Protein AF-A0A0S4SVQ0-F1 (afdb_monomer)

Nearest PDB structures (foldseek):
  6bph-assembly1_A-2  TM=6.043E-01  e=6.579E-01  Homo sapiens
  7qfz-assembly4_G  TM=5.089E-01  e=4.469E-01  Escherichia fergusonii ATCC 35469
  9c5g-assembly1_A  TM=4.578E-01  e=3.583E-01  Rhizobium leguminosarum
  7qfz-assembly1_A  TM=4.315E-01  e=3.583E-01  Escherichia fergusonii ATCC 35469
  4r55-assembly1_A  TM=6.300E-01  e=1.779E+00  Saccharolobus solfataricus P2

Radius of gyration: 14.21 Å; Cα contacts (8 Å, |Δi|>4): 143; chains: 1; bounding box: 45×22×36 Å

Secondary structure (DSSP, 8-state):
--PPPSEEE-TTT--EEEGGGGGTT-EEEEE-TTT-PEEEEEEEEEE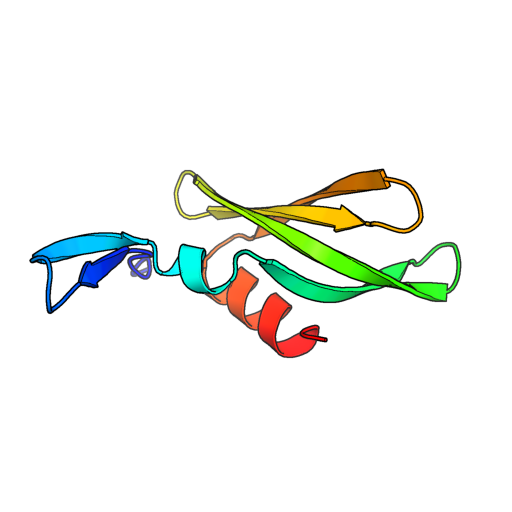EETTEEEEEEEESSS-PEEEEEESSHHHHHHHHHHHB-

Solvent-accessible surface area (backbone atoms only — not comparable to full-atom values): 5018 Å² total; per-residue (Å²): 133,87,77,78,73,60,54,43,70,39,91,86,79,68,43,81,40,59,58,58,63,78,50,45,75,38,44,32,48,43,74,37,85,90,76,73,42,74,46,66,26,32,27,71,42,72,45,78,55,97,65,23,31,42,35,37,31,35,32,76,91,77,73,43,78,44,81,48,80,24,84,22,65,66,55,44,49,55,52,45,72,74,26,57,104

Structure (mmCIF, N/CA/C/O backbone):
data_AF-A0A0S4SVQ0-F1
#
_entry.id   AF-A0A0S4SVQ0-F1
#
loop_
_atom_site.group_PDB
_atom_site.id
_atom_site.type_symbol
_atom_site.label_atom_id
_atom_site.label_alt_id
_atom_site.label_comp_id
_atom_site.label_asym_id
_atom_site.label_entity_id
_atom_site.label_seq_id
_atom_site.pdbx_PDB_ins_code
_atom_site.Cartn_x
_atom_site.Cartn_y
_atom_site.Cartn_z
_atom_site.occupancy
_atom_site.B_iso_or_equiv
_atom_site.auth_seq_id
_atom_site.auth_comp_id
_atom_site.auth_asym_id
_atom_site.auth_atom_id
_atom_site.pdbx_PDB_model_num
ATOM 1 N N . MET A 1 1 ? -0.660 8.841 22.169 1.00 41.66 1 MET A N 1
ATOM 2 C CA . MET A 1 1 ? -0.837 9.020 20.711 1.00 41.66 1 MET A CA 1
ATOM 3 C C . MET A 1 1 ? -2.255 8.602 20.375 1.00 41.66 1 MET A C 1
ATOM 5 O O . MET A 1 1 ? -2.599 7.464 20.659 1.00 41.66 1 MET A O 1
ATOM 9 N N . ASN A 1 2 ? -3.087 9.506 19.854 1.00 44.06 2 ASN A N 1
ATOM 10 C CA . ASN A 1 2 ? -4.422 9.131 19.387 1.00 44.06 2 ASN A CA 1
ATOM 11 C C . ASN A 1 2 ? -4.256 8.374 18.068 1.00 44.06 2 ASN A C 1
ATOM 13 O O . ASN A 1 2 ? -3.850 8.967 17.071 1.00 44.06 2 ASN A O 1
ATOM 17 N N . GLN A 1 3 ? -4.509 7.067 18.076 1.00 53.72 3 GLN A N 1
ATOM 18 C CA . GLN A 1 3 ? -4.623 6.298 16.842 1.00 53.72 3 GLN A CA 1
ATOM 19 C C . GLN A 1 3 ? -5.800 6.867 16.039 1.00 53.72 3 GLN A C 1
ATOM 21 O O . GLN A 1 3 ? -6.915 6.990 16.551 1.00 53.72 3 GLN A O 1
ATOM 26 N N . LEU A 1 4 ? -5.539 7.269 14.794 1.00 59.16 4 LEU A N 1
ATOM 27 C CA . LEU A 1 4 ? -6.597 7.584 13.841 1.00 59.16 4 LEU A CA 1
ATOM 28 C C . LEU A 1 4 ? -7.406 6.308 13.620 1.00 59.16 4 LEU A C 1
ATOM 30 O O . LEU A 1 4 ? -6.842 5.291 13.225 1.00 59.16 4 LEU A O 1
ATOM 34 N N . LYS A 1 5 ? -8.717 6.362 13.868 1.00 69.25 5 LYS A N 1
ATOM 35 C CA . LYS A 1 5 ? -9.610 5.259 13.512 1.00 69.25 5 LYS A CA 1
ATOM 36 C C . LYS A 1 5 ? -9.566 5.081 11.997 1.00 69.25 5 LYS A C 1
ATOM 38 O O . LYS A 1 5 ? -9.889 6.012 11.261 1.00 69.25 5 LYS A O 1
ATOM 43 N N . THR A 1 6 ? -9.195 3.893 11.530 1.00 77.38 6 THR A N 1
ATOM 44 C CA . THR A 1 6 ? -9.233 3.529 10.105 1.00 77.38 6 THR A CA 1
ATOM 45 C C . THR A 1 6 ? -10.621 3.083 9.656 1.00 77.38 6 THR A C 1
ATOM 47 O O . THR A 1 6 ? -10.785 2.486 8.593 1.00 77.38 6 THR A O 1
ATOM 50 N N . THR A 1 7 ? -11.648 3.407 10.435 1.00 86.12 7 THR A N 1
ATOM 51 C CA . THR A 1 7 ? -13.041 3.103 10.150 1.00 86.12 7 THR A CA 1
ATOM 52 C C . THR A 1 7 ? -13.903 4.356 10.236 1.00 86.12 7 THR A C 1
ATOM 54 O O . THR A 1 7 ? -13.627 5.298 10.984 1.00 86.12 7 THR A O 1
ATOM 57 N N . LYS A 1 8 ? -14.962 4.381 9.429 1.00 88.19 8 LYS A N 1
ATOM 58 C CA . LYS A 1 8 ? -16.004 5.409 9.441 1.00 88.19 8 LYS A CA 1
ATOM 59 C C . LYS A 1 8 ? -17.371 4.748 9.344 1.00 88.19 8 LYS A C 1
ATOM 61 O O . LYS A 1 8 ? -17.496 3.667 8.776 1.00 88.19 8 LYS A O 1
ATOM 66 N N . ILE A 1 9 ? -18.404 5.417 9.839 1.00 91.44 9 ILE A N 1
ATOM 67 C CA . ILE A 1 9 ? -19.781 4.973 9.625 1.00 91.44 9 ILE A CA 1
ATOM 68 C C . ILE A 1 9 ? -20.232 5.435 8.241 1.00 91.44 9 ILE A C 1
ATOM 70 O O . ILE A 1 9 ? -20.112 6.613 7.894 1.00 91.44 9 ILE A O 1
ATOM 74 N N . ASN A 1 10 ? -20.731 4.508 7.431 1.00 86.19 10 ASN A N 1
ATOM 75 C CA . ASN A 1 10 ? -21.392 4.841 6.179 1.00 86.19 10 ASN A CA 1
ATOM 76 C C . ASN A 1 10 ? -22.734 5.536 6.496 1.00 86.19 10 ASN A C 1
ATOM 78 O O . ASN A 1 10 ? -23.570 4.933 7.167 1.00 86.19 10 ASN A O 1
ATOM 82 N N . PRO A 1 11 ? -22.976 6.773 6.023 1.00 88.19 11 PRO A N 1
ATOM 83 C CA . PRO A 1 11 ? -24.175 7.530 6.389 1.00 88.19 11 PRO A CA 1
ATOM 84 C C . PRO A 1 11 ? -25.469 6.972 5.777 1.00 88.19 11 PRO A C 1
ATOM 86 O O . PRO A 1 11 ? -26.549 7.313 6.244 1.00 88.19 11 PRO A O 1
ATOM 89 N N . ILE A 1 12 ? -25.371 6.134 4.739 1.00 91.69 12 ILE A N 1
ATOM 90 C CA . ILE A 1 12 ? -26.519 5.524 4.057 1.00 91.69 12 ILE A CA 1
ATOM 91 C C . ILE A 1 12 ? -26.869 4.184 4.707 1.00 91.69 12 ILE A C 1
ATOM 93 O O . ILE A 1 12 ? -28.034 3.913 4.973 1.00 91.69 12 ILE A O 1
ATOM 97 N N . THR A 1 13 ? -25.867 3.335 4.956 1.00 90.88 13 THR A N 1
ATOM 98 C CA . THR A 1 13 ? -26.098 1.968 5.456 1.00 90.88 13 THR A CA 1
ATOM 99 C C . THR A 1 13 ? -25.984 1.840 6.973 1.00 90.88 13 THR A C 1
ATOM 101 O O . THR A 1 13 ? -26.358 0.806 7.518 1.00 90.88 13 THR A O 1
ATOM 104 N N . GLY A 1 14 ? -25.428 2.842 7.662 1.00 91.12 14 GLY A N 1
ATOM 105 C CA . GLY A 1 14 ? -25.135 2.795 9.098 1.00 91.12 14 GLY A CA 1
ATOM 106 C C . GLY A 1 14 ? -24.014 1.822 9.484 1.00 91.12 14 GLY A C 1
ATOM 107 O O . GLY A 1 14 ? -23.702 1.688 10.663 1.00 91.12 14 GLY A O 1
ATOM 108 N N . GLN A 1 15 ? -23.400 1.142 8.513 1.00 91.75 15 GLN A N 1
ATOM 109 C CA . GLN A 1 15 ? -22.362 0.145 8.760 1.00 91.75 15 GLN A CA 1
ATOM 110 C C . GLN A 1 15 ? -20.993 0.796 8.940 1.00 91.75 15 GLN A C 1
ATOM 112 O O . GLN A 1 15 ? -20.659 1.781 8.274 1.00 91.75 15 GLN A O 1
ATOM 117 N N . GLU A 1 16 ? -20.179 0.207 9.811 1.00 90.56 16 GLU A N 1
ATOM 118 C CA . GLU A 1 16 ? -18.767 0.546 9.928 1.00 90.56 16 GLU A CA 1
ATOM 119 C C . GLU A 1 16 ? -18.012 0.041 8.693 1.00 90.56 16 GLU A C 1
ATOM 121 O O . GLU A 1 16 ? -18.068 -1.136 8.341 1.00 90.56 16 GLU A O 1
ATOM 126 N N . VAL A 1 17 ? -17.324 0.949 8.005 1.00 89.31 17 VAL A N 1
ATOM 127 C CA . VAL A 1 17 ? -16.524 0.650 6.817 1.00 89.31 17 VAL A CA 1
ATOM 128 C C . VAL A 1 17 ? -15.097 1.128 7.022 1.00 89.31 17 VAL A C 1
ATOM 130 O O . VAL A 1 17 ? -14.864 2.213 7.560 1.00 89.31 17 VAL A O 1
ATOM 133 N N . SER A 1 18 ? -14.129 0.341 6.556 1.00 90.19 18 SER A N 1
ATOM 134 C CA . SER A 1 18 ? -12.733 0.764 6.589 1.00 90.19 18 SER A CA 1
ATOM 135 C C . SER A 1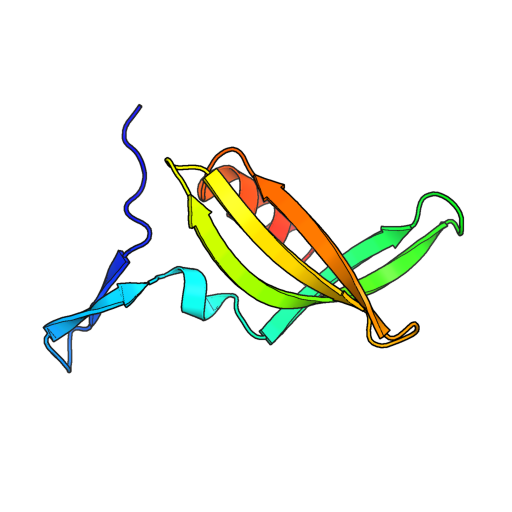 18 ? -12.494 1.908 5.603 1.00 90.19 18 SER A C 1
ATOM 137 O O . SER A 1 18 ? -12.889 1.838 4.436 1.00 90.19 18 SER A O 1
ATOM 139 N N . ILE A 1 19 ? -11.806 2.959 6.049 1.00 91.44 19 ILE A N 1
ATOM 140 C CA . ILE A 1 19 ? -11.318 4.033 5.177 1.00 91.44 19 ILE A CA 1
ATOM 141 C C . ILE A 1 19 ? -10.225 3.525 4.227 1.00 91.44 19 ILE A C 1
ATOM 143 O O . ILE A 1 19 ? -10.033 4.109 3.162 1.00 91.44 19 ILE A O 1
ATOM 147 N N . LEU A 1 20 ? -9.552 2.419 4.578 1.00 92.62 20 LEU A N 1
ATOM 148 C CA . LEU A 1 20 ? -8.500 1.798 3.768 1.00 92.62 20 LEU A CA 1
ATOM 149 C C . LEU A 1 20 ? -9.038 1.288 2.425 1.00 92.62 20 LEU A C 1
ATOM 151 O O . LEU A 1 20 ? -8.326 1.321 1.424 1.00 92.62 20 LEU A O 1
ATOM 155 N N . ASN A 1 21 ? -10.322 0.917 2.372 1.00 91.25 21 ASN A N 1
ATOM 156 C CA . ASN A 1 21 ? -10.981 0.457 1.148 1.00 91.25 21 ASN A CA 1
ATOM 157 C C . ASN A 1 21 ? -10.911 1.484 0.005 1.00 91.25 21 ASN A C 1
ATOM 159 O O . ASN A 1 21 ? -10.914 1.092 -1.156 1.00 91.25 21 ASN A O 1
ATOM 163 N N . GLY A 1 22 ? -10.812 2.785 0.311 1.00 93.50 22 GLY A N 1
ATOM 164 C CA . GLY A 1 22 ? -10.678 3.836 -0.707 1.00 93.50 22 GLY A CA 1
ATOM 165 C C . GLY A 1 22 ? -9.342 3.826 -1.460 1.00 93.50 22 GLY A C 1
ATOM 166 O O . GLY A 1 22 ? -9.244 4.409 -2.539 1.00 93.50 22 GLY A O 1
ATOM 167 N N . TYR A 1 23 ? -8.328 3.154 -0.912 1.00 96.12 23 TYR A N 1
ATOM 168 C CA . TYR A 1 23 ? -6.992 3.050 -1.499 1.00 96.12 23 TYR A CA 1
ATOM 169 C C . TYR A 1 23 ? -6.790 1.745 -2.278 1.00 96.12 23 TYR A C 1
ATOM 171 O O . TYR A 1 23 ? -5.835 1.624 -3.042 1.00 96.12 23 TYR A O 1
ATOM 179 N N . ILE A 1 24 ? -7.677 0.761 -2.116 1.00 96.38 24 ILE A N 1
ATOM 180 C CA . ILE A 1 24 ? -7.608 -0.494 -2.867 1.00 96.38 24 ILE A CA 1
ATOM 181 C C . ILE A 1 24 ? -7.833 -0.217 -4.355 1.00 96.38 24 ILE A C 1
ATOM 183 O O . ILE A 1 24 ? -8.667 0.598 -4.741 1.00 96.38 24 ILE A O 1
ATOM 187 N N . SER A 1 25 ? -7.088 -0.920 -5.204 1.00 96.31 25 SER A N 1
ATOM 188 C CA . SER A 1 25 ? -7.021 -0.724 -6.656 1.00 96.31 25 SER A CA 1
ATOM 189 C C . SER A 1 25 ? -6.436 0.604 -7.136 1.00 96.31 25 SER A C 1
ATOM 191 O O . SER A 1 25 ? -6.350 0.795 -8.349 1.00 96.31 25 SER A O 1
ATOM 193 N N . GLN A 1 26 ? -5.977 1.471 -6.230 1.00 97.50 26 GLN A N 1
ATOM 194 C CA . GLN A 1 26 ? -5.139 2.613 -6.590 1.00 97.50 26 GLN A CA 1
ATOM 195 C C . GLN A 1 26 ? -3.714 2.150 -6.914 1.00 97.50 26 GLN A C 1
ATOM 197 O O . GLN A 1 26 ? -3.314 1.031 -6.575 1.00 97.50 26 GLN A O 1
ATOM 202 N N . TYR A 1 27 ? -2.942 3.019 -7.561 1.00 97.44 27 TYR A N 1
ATOM 203 C CA . TYR A 1 27 ? -1.576 2.728 -7.983 1.00 97.44 27 TYR A CA 1
ATOM 204 C C . TYR A 1 27 ? -0.579 3.692 -7.345 1.00 97.44 27 TYR A C 1
ATOM 206 O O . TYR A 1 27 ? -0.888 4.862 -7.112 1.00 97.44 27 TYR A O 1
ATOM 214 N N . VAL A 1 28 ? 0.631 3.196 -7.111 1.00 97.12 28 VAL A N 1
ATOM 215 C CA . VAL A 1 28 ? 1.795 3.997 -6.727 1.00 97.12 28 VAL A CA 1
ATOM 216 C C . VAL A 1 28 ? 2.946 3.738 -7.692 1.00 97.12 28 VAL A C 1
ATOM 218 O O . VAL A 1 28 ? 3.123 2.617 -8.168 1.00 97.12 28 VAL A O 1
ATOM 221 N N . SER A 1 29 ? 3.738 4.765 -7.971 1.00 95.56 29 SER A N 1
ATOM 222 C CA . SER A 1 29 ? 4.971 4.672 -8.748 1.00 95.56 29 SER A CA 1
ATOM 223 C C . SER A 1 29 ? 6.169 4.755 -7.813 1.00 95.56 29 SER A C 1
ATOM 225 O O . SER A 1 29 ? 6.440 5.801 -7.222 1.00 95.56 29 SER A O 1
ATOM 227 N N . VAL A 1 30 ? 6.900 3.651 -7.680 1.00 92.12 30 VAL A N 1
ATOM 228 C CA . VAL A 1 30 ? 8.082 3.548 -6.811 1.00 92.12 30 VAL A CA 1
ATOM 229 C C . VAL A 1 30 ? 9.316 3.215 -7.635 1.00 92.12 30 VAL A C 1
ATOM 231 O O . VAL A 1 30 ? 9.237 2.454 -8.594 1.00 92.12 30 VAL A O 1
ATOM 234 N N . ILE A 1 31 ? 10.457 3.798 -7.273 1.00 90.31 31 ILE A N 1
ATOM 235 C CA . ILE A 1 31 ? 11.723 3.516 -7.949 1.00 90.31 31 ILE A CA 1
ATOM 236 C C . ILE A 1 31 ? 12.281 2.168 -7.485 1.00 90.31 31 ILE A C 1
ATOM 238 O O . ILE A 1 31 ? 12.427 1.923 -6.285 1.00 90.31 31 ILE A O 1
ATOM 242 N N . ASP A 1 32 ? 12.617 1.303 -8.433 1.00 86.44 32 ASP A N 1
ATOM 243 C CA . ASP A 1 32 ? 13.454 0.138 -8.187 1.00 86.44 32 ASP A CA 1
ATOM 244 C C . ASP A 1 32 ? 14.915 0.594 -8.143 1.00 86.44 32 ASP A C 1
ATOM 246 O O . ASP A 1 32 ? 15.469 1.094 -9.120 1.00 86.44 32 ASP A O 1
ATOM 250 N N . LEU A 1 33 ? 15.559 0.435 -6.989 1.00 87.19 33 LEU A N 1
ATOM 251 C CA . LEU A 1 33 ? 16.930 0.902 -6.788 1.00 87.19 33 LEU A CA 1
ATOM 252 C C . LEU A 1 33 ? 17.971 0.101 -7.585 1.00 87.19 33 LEU A C 1
ATOM 254 O O . LEU A 1 33 ? 19.064 0.614 -7.825 1.00 87.19 33 LEU A O 1
ATOM 258 N N . LYS A 1 34 ? 17.666 -1.134 -7.998 1.00 88.00 34 LYS A N 1
ATOM 259 C CA . LYS A 1 34 ? 18.581 -1.958 -8.801 1.00 88.00 34 LYS A CA 1
ATOM 260 C C . LYS A 1 34 ? 18.572 -1.523 -10.259 1.00 88.00 34 LYS A C 1
ATOM 262 O O . LYS A 1 34 ? 19.633 -1.456 -10.872 1.00 88.00 34 LYS A O 1
ATOM 267 N N . THR A 1 35 ? 17.393 -1.241 -10.808 1.00 89.12 35 THR A N 1
ATOM 268 C CA . THR A 1 35 ? 17.231 -0.904 -12.233 1.00 89.12 35 THR A CA 1
ATOM 269 C C . THR A 1 35 ? 17.170 0.600 -12.493 1.00 89.12 35 THR A C 1
ATOM 271 O O . THR A 1 35 ? 17.352 1.016 -13.632 1.00 89.12 35 THR A O 1
ATOM 274 N N . GLN A 1 36 ? 16.946 1.416 -11.455 1.00 91.25 36 GLN A N 1
ATOM 275 C CA . GLN A 1 36 ? 16.679 2.860 -11.536 1.00 91.25 36 GLN A CA 1
ATOM 276 C C . GLN A 1 36 ? 15.419 3.209 -12.352 1.00 91.25 36 GLN A C 1
ATOM 278 O O . GLN A 1 36 ? 15.238 4.353 -12.768 1.00 91.25 36 GLN A O 1
ATOM 283 N N . LEU A 1 37 ? 14.534 2.233 -12.568 1.00 90.44 37 LEU A N 1
ATOM 284 C CA . LEU A 1 37 ? 13.262 2.408 -13.265 1.00 90.44 37 LEU A CA 1
ATOM 285 C C . LEU A 1 37 ? 12.107 2.507 -12.268 1.00 90.44 37 LEU A C 1
ATOM 287 O O . LEU A 1 37 ? 12.193 2.038 -11.134 1.00 90.44 37 LEU A O 1
ATOM 291 N N . TYR A 1 38 ? 11.012 3.132 -12.694 1.00 91.12 38 TYR A N 1
ATOM 292 C CA . TYR A 1 38 ? 9.796 3.209 -11.894 1.00 91.12 38 TYR A CA 1
ATOM 293 C C . TYR A 1 38 ? 8.911 1.993 -12.143 1.00 91.12 38 TYR A C 1
ATOM 295 O O . TYR A 1 38 ? 8.448 1.786 -13.262 1.00 91.12 38 TYR A O 1
ATOM 303 N N . ASN A 1 39 ? 8.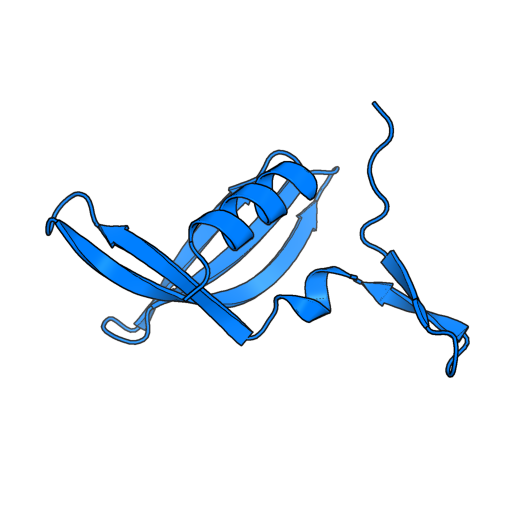600 1.266 -11.075 1.00 92.12 39 ASN A N 1
ATOM 304 C CA . ASN A 1 39 ? 7.565 0.244 -11.081 1.00 92.12 39 ASN A CA 1
ATOM 305 C C . ASN A 1 39 ? 6.228 0.884 -10.717 1.00 92.12 39 ASN A C 1
ATOM 307 O O . ASN A 1 39 ? 6.119 1.619 -9.727 1.00 92.12 39 ASN A O 1
ATOM 311 N N . ARG A 1 40 ? 5.195 0.580 -11.502 1.00 94.94 40 ARG A N 1
ATOM 312 C CA . ARG A 1 40 ? 3.821 0.975 -11.194 1.00 94.94 40 ARG A CA 1
ATOM 313 C C . ARG A 1 40 ? 3.129 -0.164 -10.458 1.00 94.94 40 ARG A C 1
ATOM 315 O O . ARG A 1 40 ? 2.734 -1.158 -11.058 1.00 94.94 40 ARG A O 1
ATOM 322 N N . LEU A 1 41 ? 2.956 -0.002 -9.153 1.00 96.56 41 LEU A N 1
ATOM 323 C CA . LEU A 1 41 ? 2.413 -1.035 -8.282 1.00 96.56 41 LEU A CA 1
ATOM 324 C C . LEU A 1 41 ? 0.951 -0.757 -7.937 1.00 96.56 41 LEU A C 1
ATOM 326 O O . LEU A 1 41 ? 0.602 0.348 -7.523 1.00 96.56 41 LEU A O 1
ATOM 330 N N . LYS A 1 42 ? 0.094 -1.770 -8.063 1.00 97.88 42 LYS A N 1
ATOM 331 C CA . LYS A 1 42 ? -1.314 -1.715 -7.659 1.00 97.88 42 LYS A CA 1
ATOM 332 C C . LYS A 1 42 ? -1.461 -2.088 -6.189 1.00 97.88 42 LYS A C 1
ATOM 334 O O . LYS A 1 42 ? -1.067 -3.183 -5.798 1.00 97.88 42 LYS A O 1
ATOM 339 N N . ILE A 1 43 ? -2.125 -1.256 -5.397 1.00 98.00 43 ILE A N 1
ATOM 340 C CA . ILE A 1 43 ? -2.533 -1.615 -4.036 1.00 98.00 43 ILE A CA 1
ATOM 341 C C . ILE A 1 43 ? -3.641 -2.668 -4.138 1.00 98.00 43 ILE A C 1
ATOM 343 O O . ILE A 1 43 ? -4.766 -2.364 -4.544 1.00 98.00 43 ILE A O 1
ATOM 347 N N . ARG A 1 44 ? -3.335 -3.923 -3.801 1.00 97.31 44 ARG A N 1
ATOM 348 C CA . ARG A 1 44 ? -4.321 -5.015 -3.806 1.00 97.31 44 ARG A CA 1
ATOM 349 C C . ARG A 1 44 ? -5.022 -5.181 -2.475 1.00 97.31 44 ARG A C 1
ATOM 351 O O . ARG A 1 44 ? -6.198 -5.530 -2.469 1.00 97.31 44 ARG A O 1
ATOM 358 N N . ASN A 1 45 ? -4.319 -4.920 -1.382 1.00 96.62 45 ASN A N 1
ATOM 359 C CA . ASN A 1 45 ? -4.857 -5.087 -0.045 1.00 96.62 45 ASN A CA 1
ATOM 360 C C . ASN A 1 45 ? -4.201 -4.122 0.941 1.00 96.62 45 ASN A C 1
ATOM 362 O O . ASN A 1 45 ? -3.043 -3.734 0.773 1.00 96.62 45 ASN A O 1
ATOM 366 N N . LEU A 1 46 ? -4.949 -3.778 1.983 1.00 96.12 46 LEU A N 1
ATOM 367 C CA . LEU A 1 46 ? -4.499 -3.004 3.128 1.00 96.12 46 LEU A CA 1
ATOM 368 C C . LEU A 1 46 ? -5.148 -3.597 4.369 1.00 96.12 46 LEU A C 1
ATOM 370 O O . LEU A 1 46 ? -6.373 -3.649 4.466 1.00 96.12 46 LEU A O 1
ATOM 374 N N . LYS A 1 47 ? -4.326 -4.004 5.330 1.00 93.44 47 LYS A N 1
ATOM 375 C CA . LYS A 1 47 ? -4.789 -4.473 6.638 1.00 93.44 47 LYS A CA 1
ATOM 376 C C . LYS A 1 47 ? -4.180 -3.620 7.737 1.00 93.44 47 LYS A C 1
ATOM 378 O O . LYS A 1 47 ? -3.022 -3.213 7.639 1.00 93.44 47 LYS A O 1
ATOM 383 N N . GLU A 1 48 ? -4.965 -3.363 8.773 1.00 91.31 48 GLU A N 1
ATOM 384 C CA . GLU A 1 48 ? -4.444 -2.831 10.024 1.00 91.31 48 GLU A CA 1
ATOM 385 C C . GLU A 1 48 ? -4.097 -3.992 10.956 1.00 91.31 48 GLU A C 1
ATOM 387 O O . GLU A 1 48 ? -4.882 -4.928 11.105 1.00 91.31 48 GLU A O 1
ATOM 392 N N . ASP A 1 49 ? -2.924 -3.927 11.573 1.00 89.81 49 ASP A N 1
ATOM 393 C CA . ASP A 1 49 ? -2.482 -4.867 12.597 1.00 89.81 49 ASP A CA 1
ATOM 394 C C . ASP A 1 49 ? -1.778 -4.096 13.716 1.00 89.81 49 ASP A C 1
ATOM 396 O O . ASP A 1 49 ? -0.754 -3.448 13.495 1.00 89.81 49 ASP A O 1
ATOM 400 N N . CYS A 1 50 ? -2.357 -4.122 14.918 1.00 88.31 50 CYS A N 1
ATOM 401 C CA . CYS A 1 50 ? -1.831 -3.443 16.106 1.00 88.31 50 CYS A CA 1
ATOM 402 C C . CYS A 1 50 ? -1.458 -1.956 15.875 1.00 88.31 50 CYS A C 1
ATOM 404 O O . CYS A 1 50 ? -0.448 -1.469 16.385 1.00 88.31 50 CYS A O 1
ATOM 406 N N . GLY A 1 51 ? -2.265 -1.225 15.093 1.00 86.25 51 GLY A N 1
ATOM 407 C CA . GLY A 1 51 ? -2.046 0.187 14.745 1.00 86.25 51 GLY A CA 1
ATOM 408 C C . GLY A 1 51 ? -1.075 0.433 13.581 1.00 86.25 51 GLY A C 1
ATOM 409 O O . GLY A 1 51 ? -0.907 1.581 13.164 1.00 86.25 51 GLY A O 1
ATOM 410 N N . LY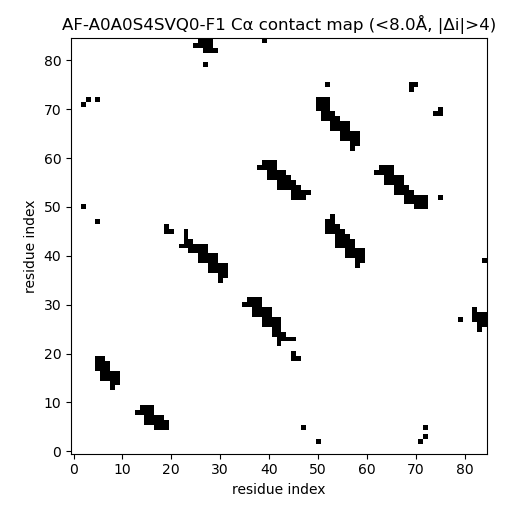S A 1 52 ? -0.461 -0.620 13.030 1.00 94.38 52 LYS A N 1
ATOM 411 C CA . LYS A 1 52 ? 0.350 -0.574 11.806 1.00 94.38 52 LYS A CA 1
ATOM 412 C C . LYS A 1 52 ? -0.511 -0.865 10.587 1.00 94.38 52 LYS A C 1
ATOM 414 O O . LYS A 1 52 ? -1.493 -1.593 10.682 1.00 94.38 52 LYS A O 1
ATOM 419 N N . ILE A 1 53 ? -0.109 -0.349 9.429 1.00 95.69 53 ILE A N 1
ATOM 420 C CA . ILE A 1 53 ? -0.727 -0.680 8.141 1.00 95.69 53 ILE A CA 1
ATOM 421 C C . ILE A 1 53 ? 0.207 -1.590 7.361 1.00 95.69 53 ILE A C 1
ATOM 423 O O . ILE A 1 53 ? 1.388 -1.287 7.203 1.00 95.69 53 ILE A O 1
ATOM 427 N N . ILE A 1 54 ? -0.327 -2.689 6.846 1.00 97.19 54 ILE A N 1
ATOM 428 C CA . ILE A 1 54 ? 0.387 -3.602 5.958 1.00 97.19 54 ILE A CA 1
ATOM 429 C C . ILE A 1 54 ? -0.291 -3.524 4.591 1.00 97.19 54 ILE A C 1
ATOM 431 O O . ILE A 1 54 ? -1.481 -3.817 4.470 1.00 97.19 54 ILE A O 1
ATOM 435 N N . ALA A 1 55 ? 0.465 -3.091 3.585 1.00 97.19 55 ALA A N 1
ATOM 436 C CA . ALA A 1 55 ? 0.017 -2.935 2.209 1.00 97.19 55 ALA A CA 1
ATOM 437 C C . ALA A 1 55 ? 0.591 -4.043 1.328 1.0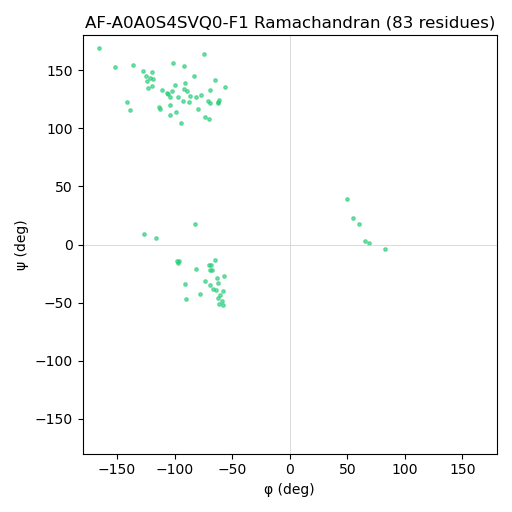0 97.19 55 ALA A C 1
ATOM 439 O O . ALA A 1 55 ? 1.804 -4.253 1.309 1.00 97.19 55 ALA A O 1
ATOM 440 N N . GLU A 1 56 ? -0.274 -4.698 0.559 1.00 97.88 56 GLU A N 1
ATOM 441 C CA . GLU A 1 56 ? 0.125 -5.641 -0.485 1.00 97.88 56 GLU A CA 1
ATOM 442 C C . GLU A 1 56 ? 0.073 -4.919 -1.838 1.00 97.88 56 GLU A C 1
ATOM 444 O O . GLU A 1 56 ? -0.995 -4.491 -2.294 1.00 97.88 56 GLU A O 1
ATOM 449 N N . LEU A 1 57 ? 1.237 -4.751 -2.464 1.00 97.12 57 LEU A N 1
ATOM 450 C CA . LEU A 1 57 ? 1.449 -4.007 -3.701 1.00 97.12 57 LEU A CA 1
ATOM 451 C C . LEU A 1 57 ? 1.842 -4.962 -4.830 1.00 97.12 57 LEU A C 1
ATOM 453 O O . LEU A 1 57 ? 2.891 -5.598 -4.789 1.00 97.12 57 LEU A O 1
ATOM 457 N N . TYR A 1 58 ? 1.011 -5.048 -5.855 1.00 97.12 58 TYR A N 1
ATOM 458 C CA . TYR A 1 58 ? 1.190 -5.953 -6.982 1.00 97.12 58 TYR A CA 1
ATOM 459 C C . TYR A 1 58 ? 1.855 -5.250 -8.162 1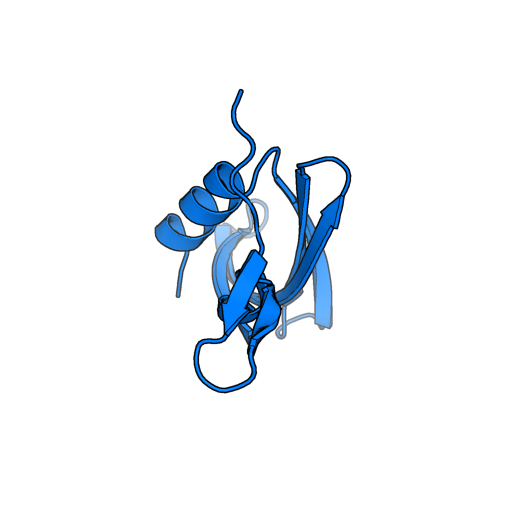.00 97.12 58 TYR A C 1
ATOM 461 O O . TYR A 1 58 ? 1.353 -4.221 -8.621 1.00 97.12 58 TYR A O 1
ATOM 469 N N . ASN A 1 59 ? 2.941 -5.824 -8.665 1.00 94.69 59 ASN A N 1
ATOM 470 C CA . ASN A 1 59 ? 3.560 -5.437 -9.920 1.00 94.69 59 ASN A CA 1
ATOM 471 C C . ASN A 1 59 ? 3.000 -6.312 -11.052 1.00 94.69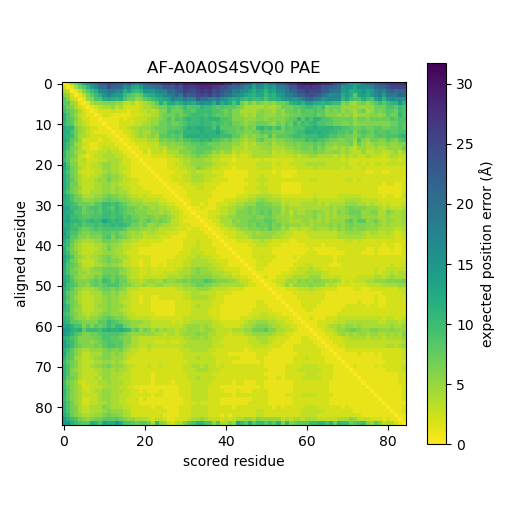 59 ASN A C 1
ATOM 473 O O . ASN A 1 59 ? 3.036 -7.536 -10.971 1.00 94.69 59 ASN A O 1
ATOM 477 N N . ALA A 1 60 ? 2.441 -5.689 -12.089 1.00 90.31 60 ALA A N 1
ATOM 478 C CA . ALA A 1 60 ? 1.866 -6.420 -13.218 1.00 90.31 60 ALA A CA 1
ATOM 479 C C . ALA A 1 60 ? 2.924 -6.869 -14.237 1.00 90.31 60 ALA A C 1
ATOM 481 O O . ALA A 1 60 ? 2.664 -7.798 -14.997 1.00 90.31 60 ALA A O 1
ATOM 482 N N . ASP A 1 61 ? 4.093 -6.223 -14.250 1.00 87.69 61 ASP A N 1
ATOM 483 C CA . ASP A 1 61 ? 5.134 -6.477 -15.250 1.00 87.69 61 ASP A CA 1
ATOM 484 C C . ASP A 1 61 ? 5.861 -7.811 -15.009 1.00 87.69 61 ASP A C 1
ATOM 486 O O . ASP A 1 61 ? 6.282 -8.470 -15.958 1.00 87.69 61 ASP A O 1
ATOM 490 N N . ASP A 1 62 ? 5.984 -8.231 -13.748 1.00 88.75 62 ASP A N 1
ATOM 491 C CA . ASP A 1 62 ? 6.693 -9.446 -13.319 1.00 88.75 62 ASP A CA 1
ATOM 492 C C . ASP A 1 62 ? 5.837 -10.379 -12.435 1.00 88.75 62 ASP A C 1
ATOM 494 O O . ASP A 1 62 ? 6.356 -11.342 -11.872 1.00 88.75 62 ASP A O 1
ATOM 498 N N . ASP A 1 63 ? 4.533 -10.100 -12.319 1.00 91.69 63 ASP A N 1
ATOM 499 C CA . ASP A 1 63 ? 3.561 -10.819 -11.476 1.00 91.69 63 ASP A CA 1
ATOM 500 C C . ASP A 1 63 ? 3.961 -10.905 -9.985 1.00 91.69 63 ASP A C 1
ATOM 502 O O . ASP A 1 63 ? 3.511 -11.783 -9.244 1.00 91.69 63 ASP A O 1
ATOM 506 N N . TYR A 1 64 ? 4.810 -9.986 -9.510 1.00 91.44 64 TYR A N 1
ATOM 507 C CA . TYR A 1 64 ? 5.348 -10.025 -8.154 1.00 91.44 64 TYR A CA 1
ATOM 508 C C . TYR A 1 64 ? 4.491 -9.247 -7.145 1.00 91.44 64 TYR A C 1
ATOM 510 O O . TYR A 1 64 ? 4.028 -8.128 -7.391 1.00 91.44 64 TYR A O 1
ATOM 518 N N . LEU A 1 65 ? 4.316 -9.818 -5.948 1.00 94.31 65 LEU A N 1
ATOM 519 C CA . LEU A 1 65 ? 3.618 -9.185 -4.828 1.00 94.31 65 LEU A CA 1
ATOM 520 C C . LEU A 1 65 ? 4.623 -8.682 -3.783 1.00 94.31 65 LEU A C 1
ATOM 522 O O . LEU A 1 65 ? 5.369 -9.454 -3.188 1.00 94.31 65 LEU A O 1
ATOM 526 N N . ASN A 1 66 ? 4.604 -7.378 -3.528 1.00 92.44 66 ASN A N 1
ATOM 527 C CA . ASN A 1 66 ? 5.413 -6.717 -2.513 1.00 92.44 66 ASN A CA 1
ATOM 528 C C . ASN A 1 66 ? 4.577 -6.471 -1.252 1.00 92.44 66 ASN A C 1
ATOM 530 O O . ASN A 1 66 ? 3.451 -5.989 -1.341 1.00 92.44 66 ASN A O 1
ATOM 534 N N . GLU A 1 67 ? 5.145 -6.720 -0.074 1.00 96.00 67 GLU A N 1
ATOM 535 C CA . GLU A 1 67 ? 4.553 -6.309 1.203 1.00 96.00 67 GLU A CA 1
ATOM 536 C C . GLU A 1 67 ? 5.305 -5.085 1.746 1.00 96.00 67 GLU A C 1
ATOM 538 O O . GLU A 1 67 ? 6.529 -5.114 1.893 1.00 96.00 67 GLU A O 1
ATOM 543 N N . MET A 1 68 ? 4.583 -4.011 2.071 1.00 95.62 68 MET A N 1
ATOM 544 C CA . MET A 1 68 ? 5.137 -2.836 2.753 1.00 95.62 68 MET A CA 1
ATOM 545 C C . MET A 1 68 ? 4.430 -2.608 4.086 1.00 95.62 68 MET A C 1
ATOM 547 O O . MET A 1 68 ? 3.205 -2.678 4.173 1.00 95.62 68 MET A O 1
ATOM 551 N N . LYS A 1 69 ? 5.207 -2.305 5.130 1.00 97.44 69 LYS A N 1
ATOM 552 C CA . LYS A 1 69 ? 4.703 -2.056 6.486 1.00 97.44 69 LYS A CA 1
ATOM 553 C C . LYS A 1 69 ? 4.886 -0.592 6.851 1.00 97.44 69 LYS A C 1
ATOM 555 O O . LYS A 1 69 ? 5.969 -0.036 6.685 1.00 97.44 69 LYS A O 1
ATOM 560 N N . PHE A 1 70 ? 3.839 0.005 7.397 1.00 96.56 70 PHE A N 1
ATOM 561 C CA . PHE A 1 70 ? 3.810 1.389 7.838 1.00 96.56 70 PHE A CA 1
ATOM 562 C C . PHE A 1 70 ? 3.440 1.442 9.314 1.00 96.56 70 PHE A C 1
ATOM 564 O O . PHE A 1 70 ? 2.489 0.805 9.754 1.00 96.56 70 PHE A O 1
ATOM 571 N N . GLU A 1 71 ? 4.165 2.253 10.077 1.00 96.06 71 GLU A N 1
ATOM 572 C CA . GLU A 1 71 ? 3.948 2.417 11.521 1.00 96.06 71 GLU A CA 1
ATOM 573 C C . GLU A 1 71 ? 2.590 3.041 11.897 1.00 96.06 71 GLU A C 1
ATOM 575 O O . GLU A 1 71 ? 2.220 3.036 13.065 1.00 96.06 71 GLU A O 1
ATOM 580 N N . SER A 1 72 ? 1.856 3.611 10.937 1.00 93.62 72 SER A N 1
ATOM 581 C CA . SER A 1 72 ? 0.505 4.148 11.141 1.00 93.62 72 SER A CA 1
ATOM 582 C C . SER A 1 72 ? -0.209 4.406 9.812 1.00 93.62 72 SER A C 1
ATOM 584 O O . SER A 1 72 ? 0.423 4.432 8.751 1.00 93.62 72 SER A O 1
ATOM 586 N N . PHE A 1 73 ? -1.515 4.687 9.877 1.00 93.00 73 PHE A N 1
ATOM 587 C CA . PHE A 1 73 ? -2.277 5.182 8.727 1.00 93.00 73 PHE A CA 1
ATOM 588 C C . PHE A 1 73 ? -1.703 6.480 8.148 1.00 93.00 73 PHE A C 1
ATOM 590 O O . PHE A 1 73 ? -1.613 6.611 6.933 1.00 93.00 73 PHE A O 1
ATOM 597 N N . GLU A 1 74 ? -1.256 7.415 8.990 1.00 94.88 74 GLU A N 1
ATOM 598 C CA . GLU A 1 74 ? -0.682 8.682 8.522 1.00 94.88 74 GLU A CA 1
ATOM 599 C C . GLU A 1 74 ? 0.643 8.461 7.773 1.00 94.88 74 GLU A C 1
ATOM 601 O O . GLU A 1 74 ? 0.885 9.078 6.739 1.00 94.88 74 GLU A O 1
ATOM 606 N N . HIS A 1 75 ? 1.483 7.526 8.233 1.00 95.88 75 HIS A N 1
ATOM 607 C CA . HIS A 1 75 ? 2.700 7.145 7.509 1.00 95.88 75 HIS A CA 1
ATOM 608 C C . HIS A 1 75 ? 2.366 6.540 6.135 1.00 95.88 75 HIS A C 1
ATOM 610 O O . HIS A 1 75 ? 2.937 6.962 5.128 1.00 95.88 75 HIS A O 1
ATOM 616 N N . PHE A 1 76 ? 1.399 5.619 6.075 1.00 96.31 76 PHE A N 1
ATOM 617 C CA . PHE A 1 76 ? 0.912 5.072 4.806 1.00 96.31 76 PHE A CA 1
ATOM 618 C C . PHE A 1 76 ? 0.355 6.164 3.881 1.00 96.31 76 PHE A C 1
ATOM 620 O O . PHE A 1 76 ? 0.728 6.229 2.713 1.00 96.31 76 PHE A O 1
ATOM 627 N N . LYS A 1 77 ? -0.504 7.049 4.393 1.00 96.06 77 LYS A N 1
ATOM 628 C CA . LYS A 1 77 ? -1.130 8.123 3.615 1.00 96.06 77 LYS A CA 1
ATOM 629 C C . LYS A 1 77 ? -0.086 9.073 3.030 1.00 96.06 77 LYS A C 1
ATOM 631 O O . LYS A 1 77 ? -0.171 9.410 1.855 1.00 96.06 77 LYS A O 1
ATOM 636 N N . ASN A 1 78 ? 0.922 9.455 3.811 1.00 97.38 78 ASN A N 1
ATO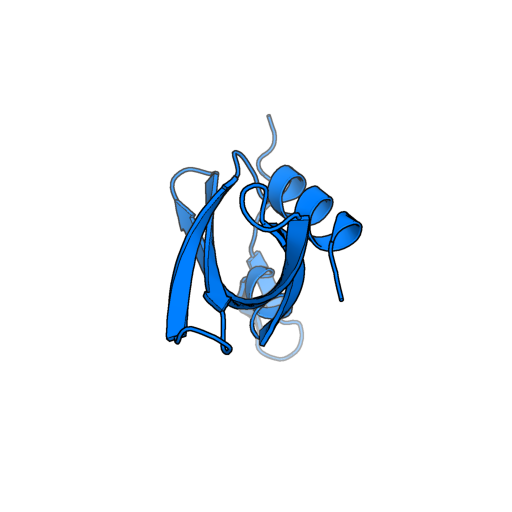M 637 C CA . ASN A 1 78 ? 2.013 10.306 3.332 1.00 97.38 78 ASN A CA 1
ATOM 638 C C . ASN A 1 78 ? 2.848 9.625 2.241 1.00 97.38 78 ASN A C 1
ATOM 640 O O . ASN A 1 78 ? 3.226 1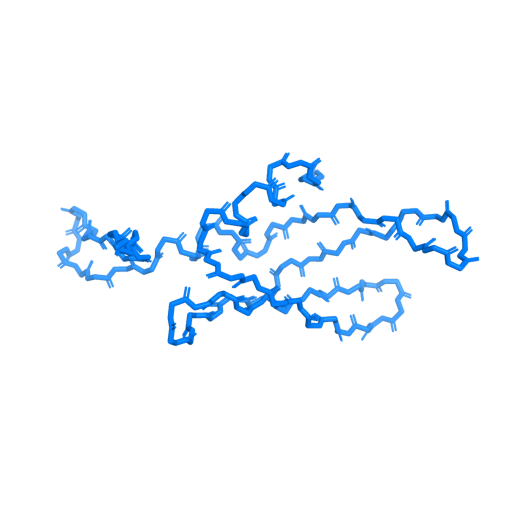0.273 1.265 1.00 97.38 78 ASN A O 1
ATOM 644 N N . PHE A 1 79 ? 3.101 8.320 2.369 1.00 97.19 79 PHE A N 1
ATOM 645 C CA . PHE A 1 79 ? 3.702 7.532 1.294 1.00 97.19 79 PHE A CA 1
ATOM 646 C C . PHE A 1 79 ? 2.815 7.527 0.041 1.00 97.19 79 PHE A C 1
ATOM 648 O O . PHE A 1 79 ? 3.292 7.854 -1.043 1.00 97.19 79 PHE A O 1
ATOM 655 N N . PHE A 1 80 ? 1.528 7.210 0.190 1.00 97.50 80 PHE A N 1
ATOM 656 C CA . PHE A 1 80 ? 0.588 7.142 -0.923 1.00 97.50 80 PHE A CA 1
ATOM 657 C C . PHE A 1 80 ? 0.502 8.473 -1.674 1.00 97.50 80 PHE A C 1
ATOM 659 O O . PHE A 1 80 ? 0.713 8.495 -2.878 1.00 97.50 80 PHE A O 1
ATOM 666 N N . GLU A 1 81 ? 0.273 9.592 -0.985 1.00 96.81 81 GLU A N 1
ATOM 667 C CA . GLU A 1 81 ? 0.156 10.906 -1.634 1.00 96.81 81 GLU A CA 1
ATOM 668 C C . GLU A 1 81 ? 1.441 11.329 -2.353 1.00 96.81 81 GLU A C 1
ATOM 670 O O . GLU A 1 81 ? 1.379 11.968 -3.402 1.00 96.81 81 GLU A O 1
ATOM 675 N N . LYS A 1 82 ? 2.609 10.946 -1.822 1.00 96.75 82 LYS A N 1
ATOM 676 C CA . LYS A 1 82 ? 3.902 11.243 -2.445 1.00 96.75 82 LYS A CA 1
ATOM 677 C C . LYS A 1 82 ? 4.123 10.472 -3.748 1.00 96.75 82 LYS A C 1
ATOM 679 O O . LYS A 1 82 ? 4.772 10.999 -4.648 1.00 96.75 82 LYS A O 1
ATOM 684 N N . TYR A 1 83 ? 3.634 9.237 -3.827 1.00 95.94 83 TYR A N 1
ATOM 685 C CA . TYR A 1 83 ? 3.934 8.315 -4.927 1.00 95.94 83 TYR A CA 1
ATOM 686 C C . TYR A 1 83 ? 2.713 7.919 -5.761 1.00 95.94 83 TYR A C 1
ATOM 688 O O . TYR A 1 83 ? 2.842 7.055 -6.626 1.00 95.94 83 TYR A O 1
ATOM 696 N N . ARG A 1 84 ? 1.534 8.502 -5.524 1.00 94.62 84 ARG A N 1
ATOM 697 C CA . ARG A 1 84 ? 0.323 8.213 -6.304 1.00 94.62 84 ARG A CA 1
ATOM 698 C C . ARG A 1 84 ? 0.573 8.474 -7.795 1.00 94.62 84 ARG A C 1
ATOM 700 O O . ARG A 1 84 ? 1.170 9.492 -8.148 1.00 94.62 84 ARG A O 1
ATOM 707 N N . ALA A 1 85 ? 0.119 7.547 -8.634 1.00 86.00 85 ALA A N 1
ATOM 708 C CA . ALA A 1 85 ? 0.334 7.543 -10.083 1.00 86.00 85 ALA A CA 1
ATOM 709 C C . ALA A 1 85 ? -0.942 7.860 -10.866 1.00 86.00 85 ALA A C 1
ATOM 711 O O . ALA A 1 85 ? -2.007 7.317 -10.490 1.00 86.00 85 ALA A O 1
#

Mean predicted aligned error: 4.57 Å

Sequence (85 aa):
MNQLKTTKINPITGQEVSILNGYISQYVSVIDLKTQLYNRLKIRNLKEDCGKIIAELYNADDDYLNEMKFESFEHFKNFFEKYRA

pLDDT: mean 90.73, std 10.35, range [41.66, 98.0]

Organism: NCBI:txid91352

Foldseek 3Di:
DDADPQWDQDPVPRDIDGVCVVQAQFWFWDADPVVRHTFIWGFHDWDDDPQKIWTWTAGPVVRDTDIDIGNHPVRVVVRCVVGGD